Protein AF-A0A060CLU0-F1 (afdb_monomer_lite)

InterPro domains:
  IPR055151 Glycoside Hydrolase Family 113 [PF22612] (1-40)

Secondary structure (DSSP, 8-state):
-HHHHHT-TT------S---SSPPPGGGTTT--SS--TTSHHHHHHHHHHHHHTT--

Structure (mmCIF, N/CA/C/O backbone):
data_AF-A0A060CLU0-F1
#
_entry.id   AF-A0A060CLU0-F1
#
loop_
_atom_site.group_PDB
_atom_site.id
_atom_site.type_symbol
_atom_site.label_atom_id
_atom_site.label_alt_id
_atom_site.label_comp_id
_atom_site.label_asym_id
_atom_site.label_entity_id
_atom_site.label_seq_id
_atom_site.pdbx_PDB_ins_code
_atom_site.Cartn_x
_atom_site.Cartn_y
_atom_site.Cartn_z
_atom_site.occupancy
_atom_site.B_iso_or_equiv
_atom_site.auth_seq_id
_atom_site.auth_comp_id
_atom_site.auth_asym_id
_atom_site.auth_atom_id
_atom_site.pdbx_PDB_model_num
ATOM 1 N N . MET A 1 1 ? -1.905 10.709 6.567 1.00 90.38 1 MET A N 1
ATOM 2 C CA . MET A 1 1 ? -3.168 9.995 6.267 1.00 90.38 1 MET A CA 1
ATOM 3 C C . MET A 1 1 ? -3.366 8.791 7.190 1.00 90.38 1 MET A C 1
ATOM 5 O O . MET A 1 1 ? -4.230 8.888 8.051 1.00 90.38 1 MET A O 1
ATOM 9 N N . LEU A 1 2 ? -2.543 7.733 7.105 1.00 96.25 2 LEU A N 1
ATOM 10 C CA . LEU A 1 2 ? -2.723 6.480 7.872 1.00 96.25 2 LEU A CA 1
ATOM 11 C C . LEU A 1 2 ? -2.882 6.677 9.394 1.00 96.25 2 LEU A C 1
ATOM 13 O O . LEU A 1 2 ? -3.788 6.124 10.006 1.00 96.25 2 LEU A O 1
ATOM 17 N N . THR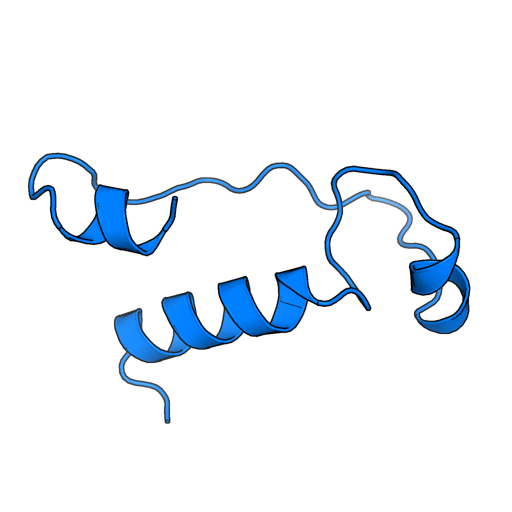 A 1 3 ? -2.074 7.547 10.007 1.00 94.94 3 THR A N 1
ATOM 18 C CA . THR A 1 3 ? -2.190 7.868 11.444 1.00 94.94 3 THR A CA 1
ATOM 19 C C . THR A 1 3 ? -3.512 8.536 11.817 1.00 94.94 3 THR A C 1
ATOM 21 O O . THR A 1 3 ? -4.045 8.303 12.895 1.00 94.94 3 THR A O 1
ATOM 24 N N . HIS A 1 4 ? -4.061 9.362 10.927 1.00 96.62 4 HIS A N 1
ATOM 25 C CA . HIS A 1 4 ? -5.296 10.091 11.189 1.00 96.62 4 HIS A CA 1
ATOM 26 C C . HIS A 1 4 ? -6.497 9.153 11.110 1.00 96.62 4 HIS A C 1
ATOM 28 O O . HIS A 1 4 ? -7.390 9.224 11.952 1.00 96.62 4 HIS A O 1
ATOM 34 N N . ILE A 1 5 ? -6.533 8.268 10.115 1.00 95.50 5 ILE A N 1
ATOM 35 C CA . ILE A 1 5 ? -7.635 7.315 9.980 1.00 95.50 5 ILE A CA 1
ATOM 36 C C . ILE A 1 5 ? -7.611 6.253 11.086 1.00 95.50 5 ILE A C 1
ATOM 38 O O . ILE A 1 5 ? -8.664 5.946 11.624 1.00 95.50 5 ILE A O 1
ATOM 42 N N . ALA A 1 6 ? -6.432 5.786 11.510 1.00 94.19 6 ALA A N 1
ATOM 43 C CA . ALA A 1 6 ? -6.305 4.804 12.589 1.00 94.19 6 ALA A CA 1
ATOM 44 C C . ALA A 1 6 ? -6.797 5.337 13.947 1.00 94.19 6 ALA A C 1
ATOM 46 O O . ALA A 1 6 ? -7.238 4.569 14.794 1.00 94.19 6 ALA A O 1
ATOM 47 N N . ALA A 1 7 ? -6.769 6.657 14.147 1.00 95.56 7 ALA A N 1
ATOM 48 C CA . ALA A 1 7 ? -7.303 7.299 15.346 1.00 95.56 7 ALA A CA 1
ATOM 49 C C . ALA A 1 7 ? -8.843 7.402 15.365 1.00 95.56 7 ALA A C 1
ATOM 51 O O . ALA A 1 7 ? -9.405 7.918 16.330 1.00 95.56 7 ALA A O 1
ATOM 52 N N . ARG A 1 8 ? -9.545 6.976 14.305 1.00 96.38 8 ARG A N 1
ATOM 53 C CA . ARG A 1 8 ? -11.002 7.104 14.170 1.00 96.38 8 ARG A CA 1
ATOM 54 C C . ARG A 1 8 ? -11.663 5.726 14.268 1.00 96.38 8 ARG A C 1
ATOM 56 O O . ARG A 1 8 ? -11.581 4.972 13.304 1.00 96.38 8 ARG A O 1
ATOM 63 N N . PRO A 1 9 ? -12.406 5.427 15.351 1.00 95.75 9 PRO A N 1
ATOM 64 C CA . PRO A 1 9 ? -13.034 4.114 15.543 1.00 95.75 9 PRO A CA 1
ATOM 65 C C . PRO A 1 9 ? -14.006 3.697 14.432 1.00 95.75 9 PRO A C 1
ATOM 67 O O . PRO A 1 9 ? -14.254 2.514 14.240 1.00 95.75 9 PRO A O 1
ATOM 70 N N . LEU A 1 10 ? -14.564 4.666 13.699 1.00 97.12 10 LEU A N 1
ATOM 71 C CA . LEU A 1 10 ? -15.503 4.417 12.603 1.00 97.12 10 LEU A CA 1
ATOM 72 C C . LEU A 1 10 ? -14.820 4.019 11.284 1.00 97.12 10 LEU A C 1
ATOM 74 O O . LEU A 1 10 ? -15.509 3.624 10.346 1.00 97.12 10 LEU A O 1
ATOM 78 N N . VAL A 1 11 ? -13.492 4.135 11.174 1.00 96.81 11 VAL A N 1
ATOM 79 C CA . VAL A 1 11 ? -12.755 3.732 9.971 1.00 96.81 11 VAL A CA 1
ATOM 80 C C . VAL A 1 11 ? -12.202 2.324 10.173 1.00 96.81 11 VAL A C 1
ATOM 82 O O . VAL A 1 11 ? -11.245 2.127 10.911 1.00 96.81 11 VAL A O 1
ATOM 85 N N . GLY A 1 12 ? -12.796 1.342 9.490 1.00 93.3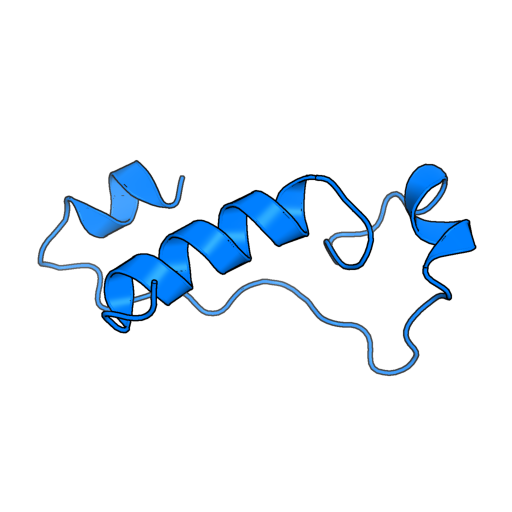8 12 GLY A N 1
ATOM 86 C CA . GLY A 1 12 ? -12.417 -0.073 9.618 1.00 93.38 12 GLY A CA 1
ATOM 87 C C . GLY A 1 12 ? -11.139 -0.485 8.875 1.00 93.38 12 GLY A C 1
ATOM 88 O O . GLY A 1 12 ? -10.675 -1.608 9.043 1.00 93.38 12 GLY A O 1
ATOM 89 N N . GLY A 1 13 ? -10.573 0.391 8.044 1.00 94.38 13 GLY A N 1
ATOM 90 C CA . GLY A 1 13 ? -9.363 0.115 7.273 1.00 94.38 13 GLY A CA 1
ATOM 91 C C . GLY A 1 13 ? -9.304 0.904 5.969 1.00 94.38 13 GLY A C 1
ATOM 92 O O . GLY A 1 13 ? -10.094 1.822 5.748 1.00 94.38 13 GLY A O 1
ATOM 93 N N . VAL A 1 14 ? -8.356 0.536 5.105 1.00 96.31 14 VAL A N 1
ATOM 94 C CA . VAL A 1 14 ? -8.209 1.086 3.751 1.00 96.31 14 VAL A CA 1
ATOM 95 C C . VAL A 1 14 ? -7.939 -0.021 2.748 1.00 96.31 14 VAL A C 1
ATOM 97 O O . VAL A 1 14 ? -7.267 -1.001 3.058 1.00 96.31 14 VAL A O 1
ATOM 100 N N . MET A 1 15 ? -8.416 0.193 1.527 1.00 97.00 15 MET A N 1
ATOM 101 C CA . MET A 1 15 ? -7.934 -0.494 0.338 1.00 97.00 15 MET A CA 1
ATOM 102 C C . MET A 1 15 ? -7.044 0.498 -0.408 1.00 97.00 15 MET A C 1
ATOM 104 O O . MET A 1 15 ? -7.525 1.544 -0.842 1.00 97.00 15 MET A O 1
ATOM 108 N N . LEU A 1 16 ? -5.741 0.229 -0.468 1.00 97.44 16 LEU A N 1
ATOM 109 C CA . LEU A 1 16 ? -4.792 1.143 -1.101 1.00 97.44 16 LEU A CA 1
ATOM 110 C C . LEU A 1 16 ? -4.946 1.111 -2.622 1.00 97.44 16 LEU A C 1
ATOM 112 O O . LEU A 1 16 ? -5.219 0.063 -3.204 1.00 97.44 16 LEU A O 1
ATOM 116 N N . TRP A 1 17 ? -4.731 2.267 -3.239 1.00 97.19 17 TRP A N 1
ATOM 117 C CA . TRP A 1 17 ? -4.683 2.424 -4.684 1.00 97.19 17 TRP A CA 1
ATOM 118 C C . TRP A 1 17 ? -3.245 2.759 -5.093 1.00 97.19 17 TRP A C 1
ATOM 120 O O . TRP A 1 17 ? -2.699 3.751 -4.616 1.00 97.19 17 TRP A O 1
ATOM 130 N N . ASP A 1 18 ? -2.584 1.978 -5.928 1.00 97.00 18 ASP A N 1
ATOM 131 C CA . ASP A 1 18 ? -2.935 0.636 -6.390 1.00 97.00 18 ASP A CA 1
ATOM 132 C C . ASP A 1 18 ? -1.679 -0.238 -6.490 1.00 97.00 18 ASP A C 1
ATOM 134 O O . ASP A 1 18 ? -0.612 0.073 -5.947 1.00 97.00 18 ASP A O 1
ATOM 138 N N . TRP A 1 19 ? -1.839 -1.383 -7.146 1.00 98.25 19 TRP A N 1
ATOM 139 C CA . TRP A 1 19 ? -0.756 -2.283 -7.483 1.00 98.25 19 TRP A CA 1
ATOM 140 C C . TRP A 1 19 ? -0.950 -2.765 -8.926 1.00 98.25 19 TRP A C 1
ATOM 142 O O . TRP A 1 19 ? -1.912 -3.496 -9.186 1.00 98.25 19 TRP A O 1
ATOM 152 N N . PRO A 1 20 ? -0.087 -2.367 -9.877 1.00 97.88 20 PRO A N 1
ATOM 153 C CA . PRO A 1 20 ? -0.275 -2.697 -11.282 1.00 97.88 20 PRO A CA 1
ATOM 154 C C . PRO A 1 20 ? -0.091 -4.198 -11.518 1.00 97.88 20 PRO A C 1
ATOM 156 O O . PRO A 1 20 ? 0.735 -4.853 -10.879 1.00 97.88 20 PRO A O 1
ATOM 159 N N . ALA A 1 21 ? -0.835 -4.745 -12.483 1.00 98.06 21 ALA A N 1
ATOM 160 C CA . ALA A 1 21 ? -0.740 -6.161 -12.847 1.00 98.06 21 ALA A CA 1
ATOM 161 C C . ALA A 1 21 ? 0.643 -6.531 -13.414 1.00 98.06 21 ALA A C 1
ATOM 163 O O . ALA A 1 21 ? 1.145 -7.625 -13.163 1.00 98.06 21 ALA A O 1
ATOM 164 N N . GLN A 1 22 ? 1.263 -5.612 -14.161 1.00 98.00 22 GLN A N 1
ATOM 165 C CA . GLN A 1 22 ? 2.657 -5.705 -14.589 1.00 98.00 22 GLN A CA 1
ATOM 166 C C . GLN A 1 22 ? 3.476 -4.712 -13.771 1.00 98.00 22 GLN A C 1
ATOM 168 O O . GLN A 1 22 ? 3.411 -3.504 -13.991 1.00 98.00 22 GLN A O 1
ATOM 173 N N . LEU A 1 23 ? 4.200 -5.233 -12.785 1.00 98.25 23 LEU A N 1
ATOM 174 C CA . LEU A 1 23 ? 4.999 -4.423 -11.879 1.00 98.25 23 LEU A CA 1
ATOM 175 C C . LEU A 1 23 ? 6.326 -4.042 -12.539 1.00 98.25 23 LEU A C 1
ATOM 177 O O . LEU A 1 23 ? 7.005 -4.892 -13.116 1.00 98.25 23 LEU A O 1
ATOM 181 N N . TYR A 1 24 ? 6.699 -2.773 -12.417 1.00 98.00 24 TYR A N 1
ATOM 182 C CA . TYR A 1 24 ? 8.025 -2.300 -12.801 1.00 98.00 24 TYR A CA 1
ATOM 183 C C . TYR A 1 24 ? 9.106 -2.923 -11.902 1.00 98.00 24 TYR A C 1
ATOM 185 O O . TYR A 1 24 ? 8.852 -3.363 -10.775 1.00 98.00 24 TYR A O 1
ATOM 193 N N . SER A 1 25 ? 10.340 -2.969 -12.389 1.00 98.31 25 SER A N 1
ATOM 194 C CA . SER A 1 25 ? 11.477 -3.437 -11.603 1.00 98.31 25 SER A CA 1
ATOM 195 C C . SER A 1 25 ? 11.818 -2.444 -10.493 1.00 98.31 25 SER A C 1
ATOM 197 O O . SER A 1 25 ? 11.651 -1.237 -10.636 1.00 98.31 25 SER A O 1
ATOM 199 N N . ARG A 1 26 ? 12.378 -2.918 -9.377 1.00 97.69 26 ARG A N 1
ATOM 200 C CA . ARG A 1 26 ? 12.732 -2.028 -8.257 1.00 97.69 26 ARG A CA 1
ATOM 201 C C . ARG A 1 26 ? 13.696 -0.894 -8.659 1.00 97.69 26 ARG A C 1
ATOM 203 O O . ARG A 1 26 ? 13.621 0.177 -8.071 1.00 97.69 26 ARG A O 1
ATOM 210 N N . GLY A 1 27 ? 14.554 -1.103 -9.663 1.00 98.25 27 GLY A N 1
ATOM 211 C CA . GLY A 1 27 ? 15.455 -0.067 -10.187 1.00 98.25 27 GLY A CA 1
ATOM 212 C C . GLY A 1 27 ? 14.743 1.075 -10.923 1.00 98.25 27 GLY A C 1
ATOM 213 O O . GLY A 1 27 ? 15.272 2.176 -10.991 1.00 98.25 27 GLY A O 1
ATOM 214 N N . GLU A 1 28 ? 13.528 0.848 -11.423 1.00 98.38 28 GLU A N 1
ATOM 215 C CA . GLU A 1 28 ? 12.704 1.865 -12.095 1.00 98.38 28 GLU A CA 1
ATOM 216 C C . GLU A 1 28 ? 11.861 2.691 -11.109 1.00 98.38 28 GLU A C 1
ATOM 218 O O . GLU A 1 28 ? 11.191 3.642 -11.506 1.00 98.38 28 GLU A O 1
ATOM 223 N N . ALA A 1 29 ? 11.879 2.362 -9.813 1.00 98.25 29 ALA A N 1
ATOM 224 C CA . ALA A 1 29 ? 11.030 3.016 -8.820 1.00 98.25 29 ALA A CA 1
ATOM 225 C C . ALA A 1 29 ? 11.319 4.520 -8.663 1.00 98.25 29 ALA A C 1
A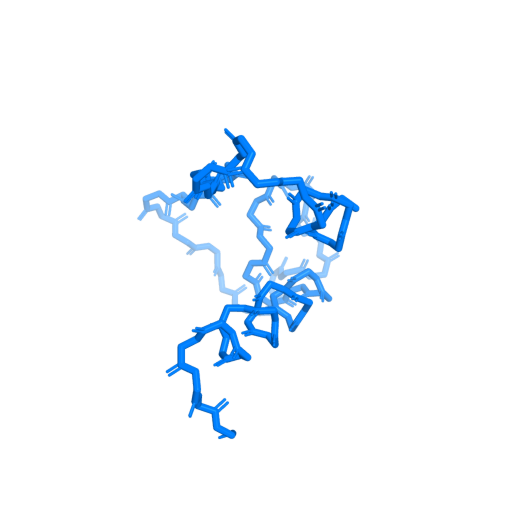TOM 227 O O . ALA A 1 29 ? 10.392 5.285 -8.405 1.00 98.25 29 ALA A O 1
ATOM 228 N N . GLU A 1 30 ? 12.578 4.938 -8.836 1.00 97.56 30 GLU A N 1
ATOM 229 C CA . GLU A 1 30 ? 13.009 6.338 -8.700 1.00 97.56 30 GLU A CA 1
ATOM 230 C C . GLU A 1 30 ? 12.406 7.246 -9.783 1.00 97.56 30 GLU A C 1
ATOM 232 O O . GLU A 1 30 ? 12.081 8.401 -9.515 1.00 97.56 30 GLU A O 1
ATOM 237 N N . SER A 1 31 ? 12.208 6.718 -10.993 1.00 97.81 31 SER A N 1
ATOM 238 C CA . SER A 1 31 ? 11.628 7.450 -12.124 1.00 97.81 31 SER A CA 1
ATOM 239 C C . SER A 1 31 ? 10.131 7.191 -12.317 1.00 97.81 31 SER A C 1
ATOM 241 O O . SER A 1 31 ? 9.484 7.887 -13.102 1.00 97.81 31 SER A O 1
ATOM 243 N N . ASN A 1 32 ? 9.553 6.218 -11.605 1.00 98.06 32 ASN A N 1
ATOM 244 C CA . ASN A 1 32 ? 8.131 5.910 -11.684 1.00 98.06 32 ASN A CA 1
ATOM 245 C C . ASN A 1 32 ? 7.297 6.934 -10.886 1.00 98.06 32 ASN A C 1
ATOM 247 O O . ASN A 1 32 ? 7.355 6.990 -9.658 1.00 98.06 32 ASN A O 1
ATOM 251 N N . SER A 1 33 ? 6.459 7.707 -11.578 1.00 97.31 33 SER A N 1
ATOM 252 C CA . SER A 1 33 ? 5.572 8.722 -10.984 1.00 97.31 33 SER A CA 1
ATOM 253 C C . SER A 1 33 ? 4.135 8.245 -10.734 1.00 97.31 33 SER A C 1
ATOM 255 O O . SER A 1 33 ? 3.293 9.046 -10.331 1.00 97.31 33 SER A O 1
ATOM 257 N N . ASP A 1 34 ? 3.852 6.960 -10.957 1.00 97.81 34 ASP A N 1
ATOM 258 C CA . ASP A 1 34 ? 2.522 6.378 -10.763 1.00 97.81 34 ASP A CA 1
ATOM 259 C C . ASP A 1 34 ? 2.211 6.121 -9.272 1.00 97.81 34 ASP A C 1
ATOM 261 O O . ASP A 1 34 ? 3.086 6.230 -8.404 1.00 97.81 34 ASP A O 1
ATOM 265 N N . TYR A 1 35 ? 0.963 5.762 -8.965 1.00 97.94 35 TYR A N 1
ATOM 266 C CA . TYR A 1 35 ? 0.442 5.569 -7.606 1.00 97.94 35 TYR A CA 1
ATOM 267 C C . TYR A 1 35 ? 1.150 4.470 -6.815 1.00 97.94 35 TYR A C 1
ATOM 269 O O . TYR A 1 35 ? 1.315 4.592 -5.597 1.00 97.94 35 TYR A O 1
ATOM 277 N N . CYS A 1 36 ? 1.564 3.397 -7.490 1.00 98.38 36 CYS A N 1
ATOM 278 C CA . CYS A 1 36 ? 2.209 2.266 -6.843 1.00 98.38 36 CYS A CA 1
ATOM 279 C C . CYS A 1 36 ? 3.458 2.712 -6.073 1.00 98.38 36 CYS A C 1
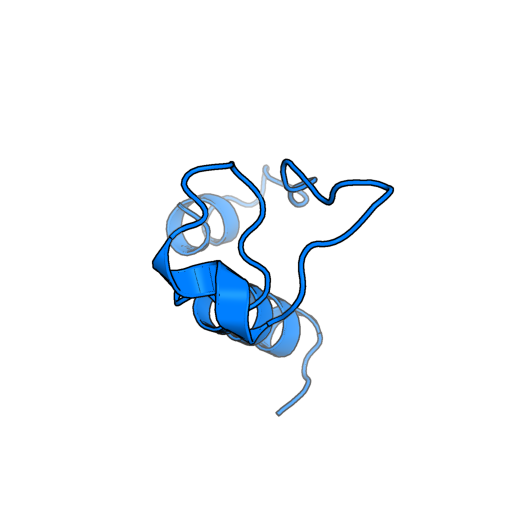ATOM 281 O O . CYS A 1 36 ? 4.319 3.431 -6.583 1.00 98.38 36 CYS A O 1
ATOM 283 N N . PHE A 1 37 ? 3.559 2.276 -4.821 1.00 98.19 37 PHE A N 1
ATOM 284 C CA . PHE A 1 37 ? 4.644 2.658 -3.923 1.00 98.19 37 PHE A CA 1
ATOM 285 C C . PHE A 1 37 ? 5.766 1.614 -3.846 1.00 98.19 37 PHE A C 1
ATOM 287 O O . PHE A 1 37 ? 6.699 1.807 -3.075 1.00 98.19 37 PHE A O 1
ATOM 294 N N . TYR A 1 38 ? 5.712 0.532 -4.633 1.00 98.56 38 TYR A N 1
ATOM 295 C CA . TYR A 1 38 ? 6.750 -0.504 -4.669 1.00 98.56 38 TYR A CA 1
ATOM 296 C C . TYR A 1 38 ? 8.126 0.090 -5.005 1.00 98.56 38 TYR A C 1
ATOM 298 O O . TYR A 1 38 ? 8.281 0.796 -5.999 1.00 98.56 38 TYR A O 1
ATOM 306 N N . GLY A 1 39 ? 9.141 -0.163 -4.184 1.00 98.44 39 GLY A N 1
ATOM 307 C CA . GLY A 1 39 ? 10.473 0.414 -4.371 1.00 98.44 39 GLY A CA 1
ATOM 308 C C . GLY A 1 39 ? 10.603 1.887 -3.987 1.00 98.44 39 GLY A C 1
ATOM 309 O O . GLY A 1 39 ? 11.689 2.437 -4.140 1.00 98.44 39 GLY A O 1
ATOM 310 N N . LYS A 1 40 ? 9.541 2.525 -3.482 1.00 98.50 40 LYS A N 1
ATOM 311 C CA . LYS A 1 40 ? 9.514 3.946 -3.104 1.00 98.50 40 LYS A CA 1
ATOM 312 C C . LYS A 1 40 ? 9.427 4.103 -1.586 1.00 98.50 40 LYS A C 1
ATOM 314 O O . LYS A 1 40 ? 9.074 3.174 -0.864 1.00 98.50 40 LYS A O 1
ATOM 319 N N . THR A 1 41 ? 9.652 5.318 -1.090 1.00 97.31 41 THR A N 1
ATOM 320 C CA . THR A 1 41 ? 9.559 5.643 0.351 1.00 97.31 41 THR A CA 1
ATOM 321 C C . THR A 1 41 ? 8.187 5.327 0.962 1.00 97.31 41 THR A C 1
ATOM 323 O O . THR A 1 41 ? 8.087 5.009 2.146 1.00 97.31 41 THR A O 1
ATOM 326 N N . GLY A 1 42 ? 7.121 5.356 0.155 1.00 97.12 42 GLY A N 1
ATOM 327 C CA . GLY A 1 42 ? 5.777 4.959 0.578 1.00 97.12 42 GLY A CA 1
ATOM 328 C C . GLY A 1 42 ? 5.657 3.488 1.006 1.00 97.12 42 GLY A C 1
ATOM 329 O O . GLY A 1 42 ? 4.853 3.200 1.892 1.00 97.12 42 GLY A O 1
ATOM 330 N N . GLU A 1 43 ? 6.467 2.576 0.446 1.00 98.12 43 GLU A N 1
ATOM 331 C CA . GLU A 1 43 ? 6.479 1.142 0.798 1.00 98.12 43 GLU A CA 1
ATOM 332 C C . GLU A 1 43 ? 6.776 0.939 2.281 1.00 98.12 43 GLU A C 1
ATOM 334 O O . GLU A 1 43 ? 6.035 0.241 2.973 1.00 98.12 43 GLU A O 1
ATOM 339 N N . GLU A 1 44 ? 7.806 1.612 2.792 1.00 98.06 44 GLU A N 1
ATOM 340 C CA . GLU A 1 44 ? 8.200 1.519 4.195 1.00 98.06 44 GLU A CA 1
ATOM 341 C C . GLU A 1 44 ? 7.125 2.100 5.123 1.00 98.06 44 GLU A C 1
ATOM 343 O O . GLU A 1 44 ? 6.771 1.493 6.135 1.00 98.06 44 GLU A O 1
ATOM 348 N N . VAL A 1 45 ? 6.542 3.248 4.763 1.00 97.44 45 VAL A N 1
ATOM 349 C CA . VAL A 1 45 ? 5.481 3.890 5.557 1.00 97.44 45 VAL A CA 1
ATOM 350 C C . VAL A 1 45 ? 4.257 2.981 5.684 1.00 97.44 45 VAL A C 1
ATOM 352 O O . VAL A 1 45 ? 3.718 2.822 6.785 1.00 97.44 45 VAL A O 1
ATOM 355 N N . VAL A 1 46 ? 3.821 2.383 4.574 1.00 97.56 46 VAL A N 1
ATOM 356 C CA . VAL A 1 46 ? 2.681 1.460 4.535 1.00 97.56 46 VAL A CA 1
ATOM 357 C C . VAL A 1 46 ? 3.008 0.180 5.302 1.00 97.56 46 VAL A C 1
ATOM 359 O O . VAL A 1 46 ? 2.248 -0.195 6.198 1.00 97.56 46 VAL A O 1
ATOM 362 N N . SER A 1 47 ? 4.147 -0.452 5.010 1.00 97.44 47 SER A N 1
ATOM 363 C CA . SER A 1 47 ? 4.574 -1.701 5.650 1.00 97.44 47 SER A CA 1
ATOM 364 C C . SER A 1 47 ? 4.658 -1.548 7.169 1.00 97.44 47 SER A C 1
ATOM 366 O O . SER A 1 47 ? 3.998 -2.284 7.902 1.00 97.44 47 SER A O 1
ATOM 368 N N . ASN A 1 48 ? 5.342 -0.510 7.659 1.00 97.31 48 ASN A N 1
ATOM 369 C CA . ASN A 1 48 ? 5.492 -0.256 9.092 1.00 97.31 48 ASN A CA 1
ATOM 370 C C . ASN A 1 48 ? 4.158 0.051 9.783 1.00 97.31 48 ASN A C 1
ATOM 372 O O . ASN A 1 48 ? 3.998 -0.218 10.975 1.00 97.31 48 ASN A O 1
ATOM 376 N N . HIS A 1 49 ? 3.202 0.673 9.090 1.00 96.50 49 HIS A N 1
ATOM 377 C CA . HIS A 1 49 ? 1.876 0.917 9.651 1.00 96.50 49 HIS A CA 1
ATOM 378 C C . HIS A 1 49 ? 1.093 -0.391 9.817 1.00 96.50 49 HIS A C 1
ATOM 380 O O . HIS A 1 49 ? 0.585 -0.665 10.904 1.00 96.50 49 HIS A O 1
ATOM 386 N N . PHE A 1 50 ? 1.034 -1.219 8.772 1.00 96.19 50 PHE A N 1
ATOM 387 C CA . PHE A 1 50 ? 0.285 -2.474 8.814 1.00 96.19 50 PHE A CA 1
ATOM 388 C C . PHE A 1 50 ? 0.968 -3.559 9.653 1.00 96.19 50 PHE A C 1
ATOM 390 O O . PHE A 1 50 ? 0.269 -4.309 10.326 1.00 96.19 50 PHE A O 1
ATOM 397 N N . ALA A 1 51 ? 2.302 -3.608 9.706 1.00 96.88 51 ALA A N 1
ATOM 398 C CA . ALA A 1 51 ? 3.036 -4.491 10.615 1.00 96.88 51 ALA A CA 1
ATOM 399 C C . ALA A 1 51 ? 2.651 -4.225 12.078 1.00 96.88 51 ALA A C 1
ATOM 401 O O . ALA A 1 51 ? 2.263 -5.151 12.791 1.00 96.88 51 ALA A O 1
ATOM 402 N N . ARG A 1 52 ? 2.617 -2.944 12.480 1.00 94.62 52 ARG A N 1
ATOM 403 C CA . ARG A 1 52 ? 2.152 -2.520 13.811 1.00 94.62 52 ARG A CA 1
ATOM 404 C C . ARG A 1 52 ? 0.708 -2.934 14.092 1.00 94.62 52 ARG A C 1
ATOM 406 O O . ARG A 1 52 ? 0.430 -3.422 15.182 1.00 94.62 52 ARG A O 1
ATOM 413 N N . LEU A 1 53 ? -0.200 -2.780 13.124 1.00 91.75 53 LEU A N 1
ATOM 414 C CA . LEU A 1 53 ? -1.597 -3.214 13.275 1.00 91.75 53 LEU A CA 1
ATOM 415 C C . LEU A 1 53 ? -1.741 -4.739 13.401 1.00 91.75 53 LEU A C 1
ATOM 417 O O . LEU A 1 53 ? -2.644 -5.211 14.085 1.00 91.75 53 LEU A O 1
ATOM 421 N N . LEU A 1 54 ? -0.853 -5.506 12.766 1.00 93.88 54 LEU A N 1
ATOM 422 C CA . LEU A 1 54 ? -0.831 -6.970 12.821 1.00 93.88 54 LEU A CA 1
ATOM 423 C C . LEU A 1 54 ? -0.043 -7.528 14.018 1.00 93.88 54 LEU A C 1
ATOM 425 O O . LEU A 1 54 ? 0.084 -8.747 14.131 1.00 93.88 54 LEU A O 1
ATOM 429 N N . GLY A 1 55 ? 0.515 -6.673 14.882 1.00 93.75 55 GLY A N 1
ATOM 430 C CA . GLY A 1 55 ? 1.364 -7.095 16.000 1.00 93.75 55 GLY A CA 1
ATOM 431 C C . GLY A 1 55 ? 2.673 -7.761 15.561 1.00 93.75 55 GLY A C 1
ATOM 432 O O . GLY A 1 55 ? 3.217 -8.587 16.290 1.00 93.75 55 GLY A O 1
ATOM 433 N N . ARG A 1 56 ? 3.157 -7.450 14.353 1.00 85.62 56 ARG A N 1
ATOM 434 C CA . ARG A 1 56 ? 4.429 -7.947 13.817 1.00 85.62 5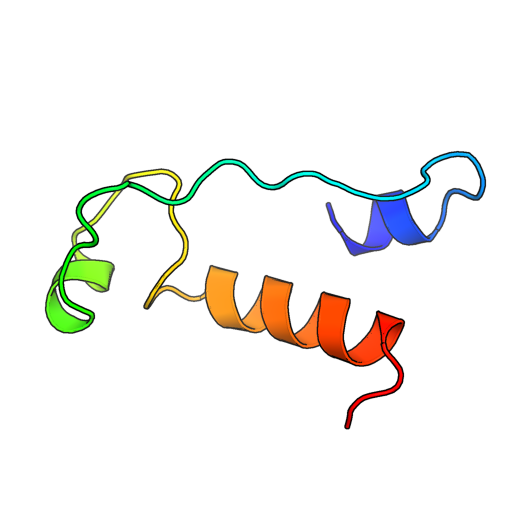6 ARG A CA 1
ATOM 435 C C . ARG A 1 56 ? 5.512 -6.898 14.077 1.00 85.62 56 ARG A C 1
ATOM 437 O O . ARG A 1 56 ? 5.312 -5.735 13.723 1.00 85.62 56 ARG A O 1
ATOM 444 N N . ASN A 1 57 ? 6.605 -7.326 14.716 1.00 60.94 57 ASN A N 1
ATOM 445 C CA . ASN A 1 57 ? 7.815 -6.520 14.923 1.00 60.94 57 ASN A CA 1
ATOM 446 C C . ASN A 1 57 ? 8.673 -6.513 13.662 1.00 60.94 57 ASN A C 1
ATOM 448 O O . ASN A 1 57 ? 8.907 -7.623 13.130 1.00 60.94 57 ASN A O 1
#

Radius of gyration: 13.21 Å; chains: 1; bounding box: 31×18×31 Å

Foldseek 3Di:
DLVVLVVDPPRPDDDAPDADPDDDDLVCQVVDPDRDQRNHPVVCVVCVSVCVVVVHD

Sequen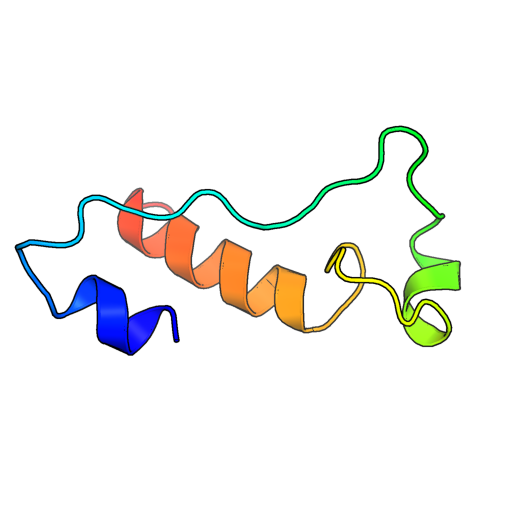ce (57 aa):
MLTHIAARPLVGGVMLWDWPAQLYSRGEAESNSDYCFYGKTGEEVVSNHFARLLGRN

Organism: NCBI:txid227322

pLDDT: mean 95.97, std 5.2, range [60.94, 98.56]